Protein AF-A0A914MZ37-F1 (afdb_monomer_lite)

Structure (mmCIF, N/CA/C/O backbone):
data_AF-A0A914MZ37-F1
#
_entry.id   AF-A0A914MZ37-F1
#
loop_
_atom_site.group_PDB
_atom_site.id
_atom_site.type_symbol
_atom_site.label_atom_id
_atom_site.label_alt_id
_atom_site.label_comp_id
_atom_site.label_asym_id
_atom_site.label_entity_id
_atom_site.label_seq_id
_atom_site.pdbx_PDB_ins_code
_atom_site.Cartn_x
_atom_site.Cartn_y
_atom_site.Cartn_z
_atom_site.occupancy
_atom_site.B_iso_or_equiv
_atom_site.auth_seq_id
_atom_site.auth_comp_id
_atom_site.auth_asym_id
_atom_site.auth_atom_id
_atom_site.pdbx_PDB_model_num
ATOM 1 N N . MET A 1 1 ? 16.481 -16.836 -9.365 1.00 63.41 1 MET A N 1
ATOM 2 C CA . MET A 1 1 ? 16.137 -15.405 -9.210 1.00 63.41 1 MET A CA 1
ATOM 3 C C . MET A 1 1 ? 16.737 -14.902 -7.914 1.00 63.41 1 MET A C 1
ATOM 5 O O . MET A 1 1 ? 16.399 -15.454 -6.869 1.00 63.41 1 MET A O 1
ATOM 9 N N . ASP A 1 2 ? 17.619 -13.904 -7.988 1.00 82.50 2 ASP A N 1
ATOM 10 C CA . ASP A 1 2 ? 18.181 -13.248 -6.803 1.00 82.50 2 ASP A CA 1
ATOM 11 C C . ASP A 1 2 ? 17.029 -12.727 -5.913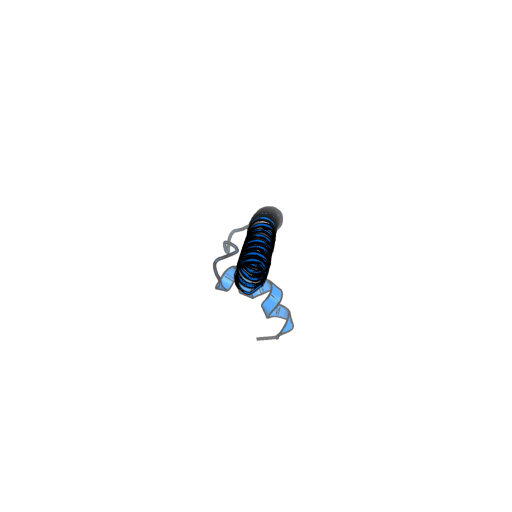 1.00 82.50 2 ASP A C 1
ATOM 13 O O . ASP A 1 2 ? 16.162 -11.989 -6.398 1.00 82.50 2 ASP A O 1
ATOM 17 N N . PRO A 1 3 ? 16.955 -13.122 -4.627 1.00 84.12 3 PRO A N 1
ATOM 18 C CA . PRO A 1 3 ? 15.949 -12.622 -3.697 1.00 84.12 3 PRO A CA 1
ATOM 19 C C . PRO A 1 3 ? 15.856 -11.093 -3.629 1.00 84.12 3 PRO A C 1
ATOM 21 O O . PRO A 1 3 ? 14.764 -10.575 -3.384 1.00 84.12 3 PRO A O 1
ATOM 24 N N . LYS A 1 4 ? 16.954 -10.369 -3.879 1.00 85.62 4 LYS A N 1
ATOM 25 C CA . LYS A 1 4 ? 16.973 -8.898 -3.860 1.00 85.62 4 LYS A CA 1
ATOM 26 C C . LYS A 1 4 ? 16.118 -8.289 -4.974 1.00 85.62 4 LYS A C 1
ATOM 28 O O . LYS A 1 4 ? 15.400 -7.324 -4.722 1.00 85.62 4 LYS A O 1
ATOM 33 N N . MET A 1 5 ? 16.071 -8.927 -6.144 1.00 86.44 5 MET A N 1
ATOM 34 C CA . MET A 1 5 ? 15.282 -8.468 -7.297 1.00 86.44 5 MET A CA 1
ATOM 35 C C . MET A 1 5 ? 13.771 -8.627 -7.103 1.00 86.44 5 MET A C 1
ATOM 37 O O . MET A 1 5 ? 12.981 -8.009 -7.815 1.00 86.44 5 MET A O 1
ATOM 41 N N . ARG A 1 6 ? 13.326 -9.446 -6.138 1.00 88.44 6 ARG A N 1
ATOM 42 C CA . ARG A 1 6 ? 11.890 -9.687 -5.915 1.00 88.44 6 ARG A CA 1
ATOM 43 C C . ARG A 1 6 ? 11.143 -8.399 -5.591 1.00 88.44 6 ARG A C 1
ATOM 45 O O . ARG A 1 6 ? 10.044 -8.206 -6.095 1.00 88.44 6 ARG A O 1
ATOM 52 N N . LYS A 1 7 ? 11.743 -7.513 -4.787 1.00 87.06 7 LYS A N 1
ATOM 53 C CA . LYS A 1 7 ? 11.120 -6.237 -4.395 1.00 87.06 7 LYS A CA 1
ATOM 54 C C . LYS A 1 7 ? 10.837 -5.336 -5.598 1.00 87.06 7 LYS A C 1
ATOM 56 O O . LYS A 1 7 ? 9.846 -4.613 -5.588 1.00 87.06 7 LYS A O 1
ATOM 61 N N . GLU A 1 8 ? 11.682 -5.409 -6.618 1.00 88.56 8 GLU A N 1
ATOM 62 C CA . GLU A 1 8 ? 11.585 -4.585 -7.821 1.00 88.56 8 GLU A CA 1
ATOM 63 C C . GLU A 1 8 ? 10.681 -5.224 -8.878 1.00 88.56 8 GLU A C 1
ATOM 65 O O . GLU A 1 8 ? 9.882 -4.530 -9.502 1.00 88.56 8 GLU A O 1
ATOM 70 N N . LEU A 1 9 ? 10.753 -6.550 -9.043 1.00 91.25 9 LEU A N 1
ATOM 71 C CA . LEU A 1 9 ? 10.049 -7.264 -10.108 1.00 91.25 9 LEU A CA 1
ATOM 72 C C . LEU A 1 9 ? 8.611 -7.657 -9.738 1.00 91.25 9 LEU A C 1
ATOM 74 O O . LEU A 1 9 ? 7.730 -7.672 -10.598 1.00 91.25 9 LEU A O 1
ATOM 78 N N . TRP A 1 10 ? 8.342 -7.974 -8.467 1.00 94.06 10 TRP A N 1
ATOM 79 C CA . TRP A 1 10 ? 7.014 -8.421 -8.032 1.00 94.06 10 TRP A CA 1
ATOM 80 C C . TRP A 1 10 ? 5.883 -7.453 -8.369 1.00 94.06 10 TRP A C 1
ATOM 82 O O . TRP A 1 10 ? 4.852 -7.933 -8.832 1.00 94.06 10 TRP A O 1
ATOM 92 N N . PRO A 1 11 ? 6.024 -6.126 -8.202 1.00 95.38 11 PRO A N 1
ATOM 93 C CA . PRO A 1 11 ? 4.971 -5.200 -8.602 1.00 95.38 11 PRO A CA 1
ATOM 94 C C . PRO A 1 11 ? 4.539 -5.350 -10.070 1.00 95.38 11 PRO A C 1
ATOM 96 O O . PRO A 1 11 ? 3.358 -5.199 -10.367 1.00 95.38 11 PRO A O 1
ATOM 99 N N . PHE A 1 12 ? 5.449 -5.707 -10.979 1.00 94.69 12 PHE A N 1
ATOM 100 C CA . PHE A 1 12 ? 5.114 -5.957 -12.384 1.00 94.69 12 PHE A CA 1
ATOM 101 C C . PHE A 1 12 ? 4.415 -7.306 -12.571 1.00 94.69 12 PHE A C 1
ATOM 103 O O . PHE A 1 12 ? 3.362 -7.384 -13.201 1.00 94.69 12 PHE A O 1
ATOM 110 N N . LEU A 1 13 ? 4.949 -8.364 -11.954 1.00 94.81 13 LEU A N 1
ATOM 111 C CA . LEU A 1 13 ? 4.370 -9.712 -12.030 1.00 94.81 13 LEU A CA 1
ATOM 112 C C . LEU A 1 13 ? 2.963 -9.782 -11.424 1.00 94.81 13 LEU A C 1
ATOM 114 O O . LEU A 1 13 ? 2.089 -10.472 -11.939 1.00 94.81 13 LEU A O 1
ATOM 118 N N . LEU A 1 14 ? 2.728 -9.023 -10.355 1.00 95.31 14 LEU A N 1
ATOM 119 C CA . LEU A 1 14 ? 1.433 -8.903 -9.687 1.00 95.31 14 LEU A CA 1
ATOM 120 C C . LEU A 1 14 ? 0.494 -7.908 -10.382 1.00 95.31 14 LEU A C 1
ATOM 122 O O . LEU A 1 14 ? -0.583 -7.626 -9.860 1.00 95.31 14 LEU A O 1
ATOM 126 N N . ARG A 1 15 ? 0.888 -7.377 -11.550 1.00 93.88 15 ARG A N 1
ATOM 127 C CA . ARG A 1 15 ? 0.112 -6.422 -12.358 1.00 93.88 15 ARG A CA 1
ATOM 128 C C . ARG A 1 15 ? -0.239 -5.130 -11.609 1.00 93.88 15 ARG A C 1
ATOM 130 O O . ARG A 1 15 ? -1.227 -4.478 -11.930 1.00 93.88 15 ARG A O 1
ATOM 137 N N . ILE A 1 16 ? 0.575 -4.760 -10.621 1.00 95.00 16 ILE A N 1
ATOM 138 C CA . ILE A 1 16 ? 0.480 -3.480 -9.911 1.00 95.00 16 ILE A CA 1
ATOM 139 C C . ILE A 1 16 ? 1.113 -2.379 -10.765 1.00 95.00 16 ILE A C 1
ATOM 141 O O . ILE A 1 16 ? 0.543 -1.301 -10.900 1.00 95.00 16 ILE A O 1
ATOM 145 N N . PHE A 1 17 ? 2.277 -2.654 -11.358 1.00 96.75 17 PHE A N 1
ATOM 146 C CA . PHE A 1 17 ? 2.953 -1.743 -12.277 1.00 96.75 17 PHE A CA 1
ATOM 147 C C . PHE A 1 17 ? 2.824 -2.233 -13.723 1.00 96.75 17 PHE A C 1
ATOM 149 O O . PHE A 1 17 ? 3.164 -3.385 -14.004 1.00 96.75 17 PHE A O 1
ATOM 156 N N . PRO A 1 18 ? 2.380 -1.379 -14.661 1.00 95.56 18 PRO A N 1
ATOM 157 C CA . PRO A 1 18 ? 2.457 -1.683 -16.087 1.00 95.56 18 PRO A CA 1
ATOM 158 C C . PRO A 1 18 ? 3.913 -1.851 -16.538 1.00 95.56 18 PRO A C 1
ATOM 160 O O . PRO A 1 18 ? 4.773 -1.074 -16.126 1.00 95.56 18 PRO A O 1
ATOM 163 N N . TRP A 1 19 ? 4.200 -2.802 -17.430 1.00 94.25 19 TRP A N 1
ATOM 164 C CA . TRP A 1 19 ? 5.557 -3.014 -17.964 1.00 94.25 19 TRP A CA 1
ATOM 165 C C . TRP A 1 19 ? 6.120 -1.785 -18.689 1.00 94.25 19 TRP A C 1
ATOM 167 O O . TRP A 1 19 ? 7.306 -1.501 -18.583 1.00 94.25 19 TRP A O 1
ATOM 177 N N . SER A 1 20 ? 5.258 -1.021 -19.361 1.00 95.12 20 SER A N 1
ATOM 178 C CA . SER A 1 20 ? 5.599 0.218 -20.070 1.00 95.12 20 SER A CA 1
ATOM 179 C C . SER A 1 20 ? 5.589 1.470 -19.184 1.00 95.12 20 SER A C 1
ATOM 181 O O . SER A 1 20 ? 5.771 2.577 -19.683 1.00 95.12 20 SER A O 1
ATOM 183 N N . SER A 1 21 ? 5.342 1.331 -17.877 1.00 93.50 21 SER A N 1
ATOM 184 C CA . SER A 1 21 ? 5.276 2.485 -16.975 1.00 93.50 21 SER A CA 1
ATOM 185 C C . SER A 1 21 ? 6.636 3.162 -16.797 1.00 93.50 21 SER A C 1
ATOM 187 O O . SER A 1 21 ? 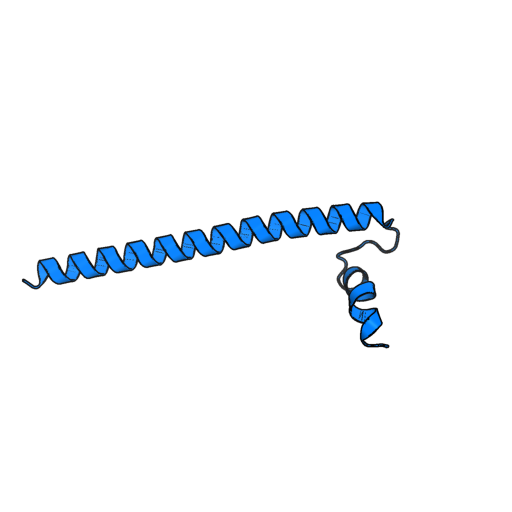7.676 2.504 -16.735 1.00 93.50 21 SER A O 1
ATOM 189 N N . THR A 1 22 ? 6.629 4.485 -16.637 1.00 96.38 22 THR A N 1
ATOM 190 C CA . THR A 1 22 ? 7.809 5.254 -16.217 1.00 96.38 22 THR A CA 1
ATOM 191 C C . THR A 1 22 ? 7.990 5.193 -14.701 1.00 96.38 22 THR A C 1
ATOM 193 O O . THR A 1 22 ? 7.091 4.781 -13.964 1.00 96.38 22 THR A O 1
ATOM 196 N N . TYR A 1 23 ? 9.159 5.611 -14.208 1.00 94.31 23 TYR A N 1
ATOM 197 C CA . TYR A 1 23 ? 9.407 5.699 -12.768 1.00 94.31 23 TYR A CA 1
ATOM 198 C C . TYR A 1 23 ? 8.398 6.621 -12.063 1.00 94.31 23 TYR A C 1
ATOM 200 O O . TYR A 1 23 ? 7.792 6.216 -11.074 1.00 94.31 23 TYR A O 1
ATOM 208 N N . GLU A 1 24 ? 8.159 7.813 -12.614 1.00 96.81 24 GLU A N 1
ATOM 209 C CA . GLU A 1 24 ? 7.216 8.796 -12.063 1.00 96.81 24 GLU A CA 1
ATOM 210 C C . GLU A 1 24 ? 5.788 8.247 -11.991 1.00 96.81 24 GLU A C 1
ATOM 212 O O . GLU A 1 24 ? 5.109 8.384 -10.972 1.00 96.81 24 GLU A O 1
ATOM 217 N N . HIS A 1 25 ? 5.349 7.534 -13.034 1.00 96.56 25 HIS A N 1
ATOM 218 C CA . HIS A 1 25 ? 4.033 6.903 -13.039 1.00 96.56 25 HIS A CA 1
ATOM 219 C C . HIS A 1 25 ? 3.912 5.828 -11.948 1.00 96.56 25 HIS A C 1
ATOM 221 O O . HIS A 1 25 ? 2.905 5.7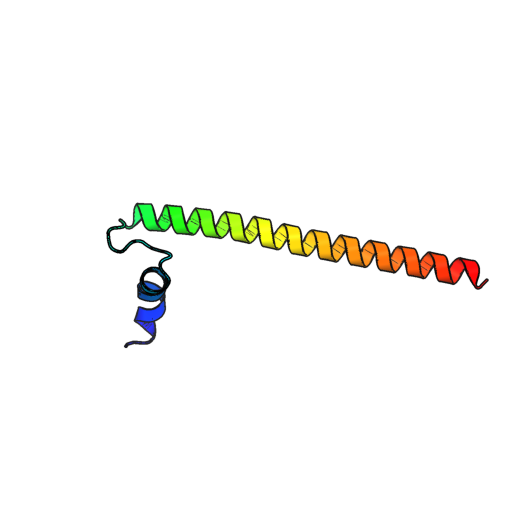59 -11.242 1.00 96.56 25 HIS A O 1
ATOM 227 N N . ARG A 1 26 ? 4.960 5.015 -11.750 1.00 96.19 26 ARG A N 1
ATOM 228 C CA . ARG A 1 26 ? 4.994 4.022 -10.663 1.00 96.19 26 ARG A CA 1
ATOM 229 C C . ARG A 1 26 ? 4.978 4.668 -9.282 1.00 96.19 26 ARG A C 1
ATOM 231 O O . ARG A 1 26 ? 4.382 4.101 -8.368 1.00 96.19 26 ARG A O 1
ATOM 238 N N . GLU A 1 27 ? 5.598 5.836 -9.128 1.00 96.56 27 GLU A N 1
ATOM 239 C CA . GLU A 1 27 ? 5.548 6.600 -7.881 1.00 96.56 27 GLU A CA 1
ATOM 240 C C . GLU A 1 27 ? 4.129 7.077 -7.571 1.00 96.56 27 GLU A C 1
ATOM 242 O O . GLU A 1 27 ? 3.640 6.878 -6.459 1.00 96.56 27 GLU A O 1
ATOM 247 N N . SER A 1 28 ? 3.418 7.603 -8.572 1.00 97.56 28 SER A N 1
ATOM 248 C CA . SER A 1 28 ? 2.003 7.962 -8.432 1.00 97.56 28 SER A CA 1
ATOM 249 C C . SER A 1 28 ? 1.149 6.757 -8.021 1.00 97.56 28 SER A C 1
ATOM 251 O O . SER A 1 28 ? 0.420 6.847 -7.033 1.00 97.56 28 SER A O 1
ATOM 253 N N . ILE A 1 29 ? 1.307 5.600 -8.683 1.00 97.00 29 ILE A N 1
ATOM 254 C CA . ILE A 1 29 ? 0.595 4.364 -8.308 1.00 97.00 29 ILE A CA 1
ATOM 255 C C . ILE A 1 29 ? 0.896 3.977 -6.853 1.00 97.00 29 ILE A C 1
ATOM 257 O O . ILE A 1 29 ? -0.011 3.619 -6.095 1.00 97.00 29 ILE A O 1
ATOM 261 N N . ARG A 1 30 ? 2.168 4.036 -6.438 1.00 96.38 30 ARG A N 1
ATOM 262 C CA . ARG A 1 30 ? 2.574 3.695 -5.069 1.00 96.38 30 ARG A CA 1
ATOM 263 C C . ARG A 1 30 ? 1.913 4.619 -4.048 1.00 96.38 30 ARG A C 1
ATOM 265 O O . ARG A 1 30 ? 1.388 4.126 -3.047 1.00 96.38 30 ARG A O 1
ATOM 272 N N . ASN A 1 31 ? 1.905 5.921 -4.313 1.00 97.81 31 ASN A N 1
ATOM 273 C CA . ASN A 1 31 ? 1.290 6.921 -3.445 1.00 97.81 31 ASN A CA 1
ATOM 274 C C . ASN A 1 31 ? -0.219 6.696 -3.304 1.00 97.81 31 ASN A C 1
ATOM 276 O O . ASN A 1 31 ? -0.739 6.660 -2.185 1.00 97.81 31 ASN A O 1
ATOM 280 N N . ASP A 1 32 ? -0.914 6.434 -4.409 1.00 98.06 32 ASP A N 1
ATOM 281 C CA . ASP A 1 32 ? -2.354 6.173 -4.399 1.00 98.06 32 ASP A CA 1
ATOM 282 C C . ASP A 1 32 ? -2.702 4.909 -3.604 1.00 98.06 32 ASP A C 1
ATOM 284 O O . ASP A 1 32 ? -3.608 4.910 -2.757 1.00 98.06 32 ASP A O 1
ATOM 288 N N . LEU A 1 33 ? -1.947 3.826 -3.816 1.00 97.19 33 LEU A N 1
ATOM 289 C CA . LEU A 1 33 ? -2.102 2.581 -3.063 1.00 97.19 33 LEU A CA 1
ATOM 290 C C . LEU A 1 33 ? -1.842 2.789 -1.573 1.00 97.19 33 LEU A C 1
ATOM 292 O O . LEU A 1 33 ? -2.598 2.276 -0.739 1.00 97.19 33 LEU A O 1
ATOM 296 N N . PHE A 1 34 ? -0.813 3.564 -1.231 1.00 97.25 34 PHE A N 1
ATOM 297 C CA . PHE A 1 34 ? -0.494 3.896 0.149 1.00 97.25 34 PHE A CA 1
ATOM 298 C C . PHE A 1 34 ? -1.644 4.655 0.818 1.00 97.25 34 PHE A C 1
ATOM 300 O O . PHE A 1 34 ? -2.131 4.229 1.870 1.00 97.25 34 PHE A O 1
ATOM 307 N N . LEU A 1 35 ? -2.146 5.725 0.196 1.00 98.25 35 LEU A N 1
ATOM 308 C CA . LEU A 1 35 ? -3.260 6.515 0.729 1.00 98.25 35 LEU A CA 1
ATOM 309 C C . LEU A 1 35 ? -4.530 5.672 0.891 1.00 98.25 35 LEU A C 1
ATOM 311 O O . LEU A 1 35 ? -5.207 5.738 1.926 1.00 98.25 35 LEU A O 1
ATOM 315 N N . ARG A 1 36 ? -4.838 4.821 -0.095 1.00 97.94 36 ARG A N 1
ATOM 316 C CA . ARG A 1 36 ? -5.979 3.899 -0.031 1.00 97.94 36 ARG A CA 1
ATOM 317 C C . ARG A 1 36 ? -5.827 2.911 1.122 1.00 97.94 36 ARG A C 1
ATOM 319 O O . ARG A 1 36 ? -6.779 2.703 1.882 1.00 97.94 36 ARG A O 1
ATOM 326 N N . TYR A 1 37 ? -4.640 2.333 1.292 1.00 97.94 37 TYR A N 1
ATOM 327 C CA . TYR A 1 37 ? -4.350 1.434 2.403 1.00 97.94 37 TYR A CA 1
ATOM 328 C C . TYR A 1 37 ? -4.503 2.131 3.758 1.00 97.94 37 TYR A C 1
ATOM 330 O O . TYR A 1 37 ? -5.189 1.600 4.634 1.00 97.94 37 TYR A O 1
ATOM 338 N N . GLN A 1 38 ? -3.951 3.337 3.929 1.00 98.19 38 GLN A N 1
ATOM 339 C CA . GLN A 1 38 ? -4.072 4.102 5.177 1.00 98.19 38 GLN A CA 1
ATOM 340 C C . GLN A 1 38 ? -5.535 4.388 5.528 1.00 98.19 38 GLN A C 1
ATOM 342 O O . GLN A 1 38 ? -5.957 4.176 6.670 1.00 98.19 38 GLN A O 1
ATOM 347 N N . ARG A 1 39 ? -6.348 4.777 4.539 1.00 98.12 39 ARG A N 1
ATOM 348 C CA . ARG A 1 39 ? -7.791 4.984 4.724 1.00 98.12 39 ARG A CA 1
ATOM 349 C C . ARG A 1 39 ? -8.487 3.703 5.191 1.00 98.12 39 ARG A C 1
ATOM 351 O O . ARG A 1 39 ? -9.245 3.725 6.163 1.00 98.12 39 ARG A O 1
ATOM 358 N N . MET A 1 40 ? -8.197 2.568 4.551 1.00 98.19 40 MET A N 1
ATOM 359 C CA . MET A 1 40 ? -8.748 1.268 4.951 1.00 98.19 40 MET A CA 1
ATOM 360 C C . MET A 1 40 ? -8.302 0.859 6.360 1.00 98.19 40 MET A C 1
ATOM 362 O O . MET A 1 40 ? -9.129 0.411 7.157 1.00 98.19 40 MET A O 1
ATOM 366 N N . LYS A 1 41 ? -7.020 1.040 6.692 1.00 97.69 41 LYS A N 1
ATOM 367 C CA . LYS A 1 41 ? -6.457 0.751 8.017 1.00 97.69 41 LYS A CA 1
ATOM 368 C C . LYS A 1 41 ? -7.161 1.569 9.099 1.00 97.69 41 LYS A C 1
ATOM 370 O O . LYS A 1 41 ? -7.638 0.990 10.075 1.00 97.69 41 LYS A O 1
ATOM 375 N N . ARG A 1 42 ? -7.310 2.883 8.898 1.00 97.50 42 ARG A N 1
ATOM 376 C CA . ARG A 1 42 ? -8.031 3.772 9.824 1.00 97.50 42 ARG A CA 1
ATOM 377 C C . ARG A 1 42 ? -9.472 3.309 10.032 1.00 97.50 42 ARG A C 1
ATOM 379 O O . ARG A 1 42 ? -9.912 3.183 11.171 1.00 97.50 42 ARG A O 1
ATOM 386 N N . ASN A 1 43 ? -10.181 2.965 8.959 1.00 97.12 43 ASN A N 1
ATOM 387 C CA . ASN A 1 43 ? -11.559 2.476 9.049 1.00 97.12 43 ASN A CA 1
ATOM 388 C C . ASN A 1 43 ? -11.672 1.157 9.829 1.00 97.12 43 ASN A C 1
ATOM 390 O O . ASN A 1 43 ? -12.598 0.994 10.622 1.00 97.12 43 ASN A O 1
ATOM 394 N N . ARG A 1 44 ? -10.733 0.218 9.645 1.00 96.94 44 ARG A N 1
ATOM 395 C CA . 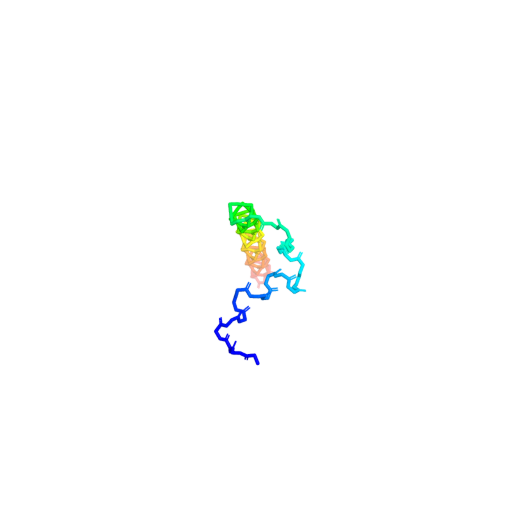ARG A 1 44 ? -10.690 -1.035 10.423 1.00 96.94 44 ARG A CA 1
ATOM 396 C C . ARG A 1 44 ? -10.493 -0.762 11.914 1.00 96.94 44 ARG A C 1
ATOM 398 O O . ARG A 1 44 ? -11.190 -1.354 12.735 1.00 96.94 44 ARG A O 1
ATOM 405 N N . ILE A 1 45 ? -9.596 0.163 12.248 1.00 97.12 45 ILE A N 1
ATOM 406 C CA . ILE A 1 45 ? -9.331 0.580 13.629 1.00 97.12 45 ILE A CA 1
ATOM 407 C C . ILE A 1 45 ? -10.583 1.215 14.250 1.00 97.12 45 ILE A C 1
ATOM 409 O O . ILE A 1 45 ? -11.021 0.785 15.315 1.00 97.12 45 ILE A O 1
ATOM 413 N N . LEU A 1 46 ? -11.221 2.166 13.560 1.00 96.56 46 LEU A N 1
ATOM 414 C CA . LEU A 1 46 ? -12.449 2.813 14.035 1.00 96.56 46 LEU A CA 1
ATOM 415 C C . LEU A 1 46 ? -13.582 1.804 14.261 1.00 96.56 46 LEU A C 1
ATOM 417 O O . LEU A 1 46 ? -14.227 1.828 15.308 1.00 96.56 46 LEU A O 1
ATOM 421 N N . LYS A 1 47 ? -13.788 0.867 13.328 1.00 95.69 47 LYS A N 1
ATOM 422 C CA . LYS A 1 47 ? -14.781 -0.207 13.487 1.00 95.69 47 LYS A CA 1
ATOM 423 C C . LYS A 1 47 ? -14.472 -1.098 14.693 1.00 95.69 47 LYS A C 1
ATOM 425 O O . LYS A 1 47 ? -15.394 -1.472 15.416 1.00 95.69 47 LYS A O 1
ATOM 430 N N . LYS A 1 48 ? -13.196 -1.419 14.942 1.00 95.19 48 LYS A N 1
ATOM 431 C CA . LYS A 1 48 ? -12.774 -2.180 16.130 1.00 95.19 48 LYS A CA 1
ATOM 432 C C . LYS A 1 48 ? -13.109 -1.420 17.417 1.00 95.19 48 LYS A C 1
ATOM 434 O O . LYS A 1 48 ? -13.739 -1.995 18.299 1.00 95.19 48 LYS A O 1
ATOM 439 N N . PHE A 1 49 ? -12.782 -0.129 17.493 1.00 94.62 49 PHE A N 1
ATOM 440 C CA . PHE A 1 49 ? -13.120 0.707 18.651 1.00 94.62 49 PHE A CA 1
ATOM 441 C C . PHE A 1 49 ? -14.630 0.817 18.884 1.00 94.62 49 PHE A C 1
ATOM 443 O O . PHE A 1 49 ? -15.088 0.698 20.018 1.00 94.62 49 PHE A O 1
ATOM 450 N N . GLN A 1 50 ? -15.425 0.979 17.824 1.00 94.31 50 GLN A N 1
ATOM 451 C CA . GLN A 1 50 ? -16.886 1.017 17.934 1.00 94.31 50 GLN A CA 1
ATOM 452 C C . GLN A 1 50 ? -17.462 -0.294 18.487 1.00 94.31 50 GLN A C 1
ATOM 454 O O . GLN A 1 50 ? -18.363 -0.256 19.323 1.00 94.31 50 GLN A O 1
ATOM 459 N N . ARG A 1 51 ? -16.936 -1.450 18.056 1.00 92.88 51 ARG A N 1
ATOM 460 C CA . ARG A 1 51 ? -17.340 -2.764 18.586 1.00 92.88 51 ARG A CA 1
ATOM 461 C C . ARG A 1 51 ? -17.011 -2.900 20.070 1.00 92.88 51 ARG A C 1
ATOM 463 O O . ARG A 1 51 ? -17.898 -3.254 20.838 1.00 92.88 51 ARG A O 1
ATOM 470 N N . LEU A 1 52 ? -15.791 -2.540 20.472 1.00 91.44 52 LEU A N 1
ATOM 471 C CA . LEU A 1 52 ? -15.370 -2.577 21.877 1.00 91.44 52 LEU A CA 1
ATOM 472 C C . LEU A 1 52 ? -16.237 -1.664 22.756 1.00 91.44 52 LEU A C 1
ATOM 474 O O . LEU A 1 52 ? -16.695 -2.079 23.815 1.00 91.44 52 LEU A O 1
ATOM 478 N N . LYS A 1 53 ? -16.555 -0.451 22.284 1.00 89.44 53 LYS A N 1
ATOM 479 C CA . LYS A 1 53 ? -17.442 0.476 23.005 1.00 89.44 53 LYS A CA 1
ATOM 480 C C . LYS A 1 53 ? -18.855 -0.090 23.178 1.00 89.44 53 LYS A C 1
ATOM 482 O O . LYS A 1 53 ? -19.453 0.086 24.235 1.00 89.44 53 LYS A O 1
ATOM 487 N N . LYS A 1 54 ? -19.399 -0.762 22.156 1.00 88.88 54 LYS A N 1
ATOM 488 C CA . LYS A 1 54 ? -20.710 -1.429 22.243 1.00 88.88 54 LYS A CA 1
ATOM 489 C C . LYS A 1 54 ? -20.687 -2.599 23.229 1.00 88.88 54 LYS A C 1
ATOM 491 O O . LYS A 1 54 ? -21.596 -2.695 24.043 1.00 88.88 54 LYS A O 1
ATOM 496 N N . GLN A 1 55 ? -19.645 -3.431 23.195 1.00 85.62 55 GLN A N 1
ATOM 497 C CA . GLN A 1 55 ? -19.477 -4.543 24.136 1.00 85.62 55 GLN A CA 1
ATOM 498 C C . GLN A 1 55 ? -19.377 -4.050 25.583 1.00 85.62 55 GLN A C 1
ATOM 500 O O . GLN A 1 55 ? -20.115 -4.537 26.431 1.00 85.62 55 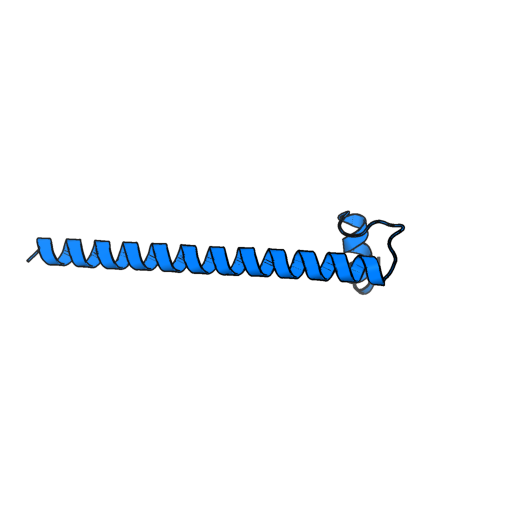GLN A O 1
ATOM 505 N N . GLY A 1 56 ? -18.558 -3.027 25.850 1.00 87.81 56 GLY A N 1
ATOM 506 C CA . GLY A 1 56 ? -18.453 -2.432 27.185 1.00 87.81 56 GLY A CA 1
ATOM 507 C C . GLY A 1 56 ? -19.783 -1.859 27.685 1.00 87.81 56 GLY A C 1
ATOM 508 O O . GLY A 1 56 ? -20.177 -2.117 28.816 1.00 87.81 56 GLY A O 1
ATOM 509 N N . LYS A 1 57 ? -20.534 -1.150 26.828 1.00 82.69 57 LYS A N 1
ATOM 510 C CA . LYS A 1 57 ? -21.880 -0.663 27.180 1.00 82.69 57 LYS A CA 1
ATOM 511 C C . LYS A 1 57 ? -22.859 -1.801 27.481 1.00 82.69 57 LYS A C 1
ATOM 513 O O . LYS A 1 57 ? -23.598 -1.710 28.451 1.00 82.69 57 LYS A O 1
ATOM 518 N N . SER A 1 58 ? -22.858 -2.857 26.667 1.00 84.75 58 SER A N 1
ATOM 519 C CA . SER A 1 58 ? -23.707 -4.034 26.885 1.00 84.75 58 SER A CA 1
ATOM 520 C C . SER A 1 58 ? -23.371 -4.738 28.199 1.00 84.75 58 SER A C 1
ATOM 522 O O . SER A 1 58 ? -24.275 -5.151 28.911 1.00 84.75 58 SER A O 1
ATOM 524 N N . PHE A 1 59 ? -22.084 -4.848 28.533 1.00 86.38 59 PHE A N 1
ATOM 525 C CA . PHE A 1 59 ? -21.626 -5.441 29.786 1.00 86.38 59 PHE A CA 1
ATOM 526 C C . PHE A 1 59 ? -22.097 -4.641 31.006 1.00 86.38 59 PHE A C 1
ATOM 528 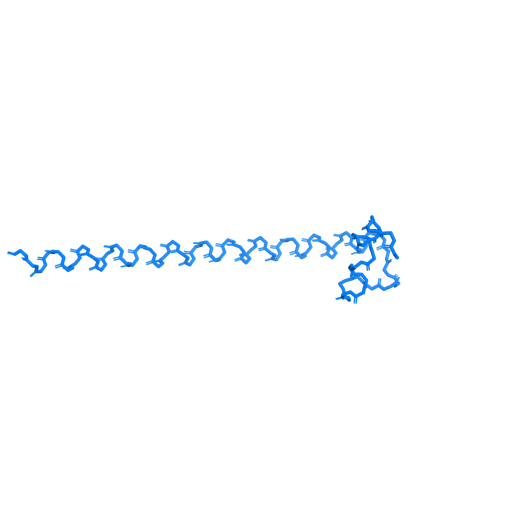O O . PHE A 1 59 ? -22.678 -5.212 31.922 1.00 86.38 59 PHE A O 1
ATOM 535 N N . MET A 1 60 ? -21.943 -3.314 30.978 1.00 83.31 60 MET A N 1
ATOM 536 C CA . MET A 1 60 ? -22.430 -2.441 32.054 1.00 83.31 60 MET A CA 1
ATOM 537 C C . MET A 1 60 ? -23.955 -2.518 32.230 1.00 83.31 60 MET A C 1
ATOM 539 O O . MET A 1 60 ? -24.443 -2.503 33.354 1.00 83.31 60 MET A O 1
ATOM 543 N N . LEU A 1 61 ? -24.713 -2.634 31.132 1.00 80.44 61 LEU A N 1
ATOM 544 C CA . LEU A 1 61 ? -26.167 -2.817 31.189 1.00 80.44 61 LEU A CA 1
ATOM 545 C C . LEU A 1 61 ? -26.565 -4.142 31.853 1.00 80.44 61 LEU A C 1
ATOM 547 O O . LEU A 1 61 ? -27.526 -4.154 32.613 1.00 80.44 61 LEU A O 1
ATOM 551 N N . MET A 1 62 ? -25.832 -5.232 31.594 1.00 80.19 62 MET A N 1
ATOM 552 C CA . MET A 1 62 ? -26.084 -6.526 32.242 1.00 80.19 62 MET A CA 1
ATOM 553 C C . MET A 1 62 ? -25.793 -6.480 33.747 1.00 80.19 62 MET A C 1
ATOM 555 O O . MET A 1 62 ? -26.572 -7.020 34.524 1.00 80.19 62 MET A O 1
ATOM 559 N N . LEU A 1 63 ? -24.718 -5.803 34.170 1.00 80.88 63 LEU A N 1
ATOM 560 C CA . LEU A 1 63 ? -24.385 -5.661 35.594 1.00 80.88 63 LEU A CA 1
ATOM 561 C C . LEU A 1 63 ? -25.452 -4.882 36.375 1.00 80.88 63 LEU A C 1
ATOM 563 O O . LEU A 1 63 ? -25.817 -5.285 37.475 1.00 80.88 63 LEU A O 1
ATOM 567 N N . ASN A 1 64 ? -25.996 -3.812 35.790 1.00 77.75 64 ASN A N 1
ATOM 568 C CA . ASN A 1 64 ? -27.019 -2.990 36.443 1.00 77.75 64 ASN A CA 1
ATOM 569 C C . ASN A 1 64 ? -28.385 -3.682 36.575 1.00 77.75 64 ASN A C 1
ATOM 571 O O . ASN A 1 64 ? -29.195 -3.238 37.375 1.00 77.75 64 ASN A O 1
ATOM 575 N N . GLN A 1 65 ? -28.667 -4.717 35.778 1.00 73.31 65 GLN A N 1
ATOM 576 C CA . GLN A 1 65 ? -29.912 -5.497 35.872 1.00 73.31 65 GLN A CA 1
ATOM 577 C C . GLN A 1 65 ? -29.797 -6.689 36.832 1.00 73.31 65 GLN A C 1
ATOM 579 O O . GLN A 1 65 ? -30.805 -7.308 37.155 1.00 73.31 65 GLN A O 1
ATOM 584 N N . ALA A 1 66 ? -28.575 -7.034 37.247 1.00 68.75 66 ALA A N 1
ATOM 585 C CA . ALA A 1 66 ? -28.291 -8.138 38.160 1.00 68.75 66 ALA A CA 1
ATOM 586 C C . ALA A 1 66 ? -28.150 -7.696 39.631 1.00 68.75 66 ALA A C 1
ATOM 588 O O . ALA A 1 66 ? -27.906 -8.545 40.487 1.00 68.75 66 ALA A O 1
ATOM 589 N N . SER A 1 67 ? -28.258 -6.389 39.906 1.00 59.19 67 SER A N 1
ATOM 590 C CA . SER A 1 67 ? -28.328 -5.794 41.254 1.00 59.19 67 SER A CA 1
ATOM 591 C C . SER A 1 67 ? -29.772 -5.456 41.599 1.00 59.19 67 SER A C 1
ATOM 593 O O . SER A 1 67 ? -30.137 -5.629 42.779 1.00 59.19 67 SER A O 1
#

Sequence (67 aa):
MDPKMRKELWPFLLRIFPWSSTYEHRESIRNDLFLRYQRMKRNRILKKFQRLKKQGKSFMLMLNQAS

pLDDT: mean 91.03, std 8.42, range [59.19, 98.25]

Organism: Meloidogyne incognita (NCBI:txid6306)

Radius of gyration: 22.31 Å; chains: 1; bounding box: 48×24×61 Å

Foldseek 3Di:
DPPVCCVVCVCVVVVLDPPPDDPVRSVVSVVVVVVVVVVVVVVVVVVVVVVVVVVVVVVVVVVVVVD

Secondary structure (DSSP, 8-state):
--GGGHHHHHHHHTTSS-TT--HHHHHHHHHHHHHHHHHHHHHHHHHHHHHHHHHHHHHHHHHHH--